Protein AF-A0A7J3U6H6-F1 (afdb_monomer_lite)

Foldseek 3Di:
DQLVVLVVLLVDPDDDDSQLVSQLSNQLVVLVCVQDVDPVNDPVPDPDLVVLLQSLLVSQLCSQLVSNLVSLVVVCVVVVHDRDPVVSVVCNVVSNVVSNVSSNVSSVVSVVVVPDDPCVVVVVVVDPPVVVVVVVVVVVVVVVVVVVVVD

Radius of gyration: 17.76 Å; chains: 1; bounding box: 35×37×46 Å

Sequence (151 aa):
MGLVAGLLKYIHPVGGCMLCSAIAIAFEGMIFEMIWYSPRMDINSMKRIDVKLSMGIISGYAIYAVGYIITQILTPVAASAPFYLSDLLNVMPKILSTSTIAGLAGGLTIMAVLSVPHDMASRITGAKKEVYYPAVSLISVICWIGIVILS

pLDDT: mean 78.83, std 10.45, range [47.56, 91.94]

Secondary structure (DSSP, 8-state):
-HHHHHHHHHHS--SS-HHHHHHHHHHHHHHHHHHHTSGGG-TTT---HHHHHHHHHHHHHHHHHHHHHHHHHHHHHHTTPPP-HHHHHHHHHHHHHHHHHHHHHHHHHHHHHHHS-THHHHHHHTS-HHHHHHHHHHHHHHHHHHHHHH-

Structure (mmCIF, N/CA/C/O backbone):
data_AF-A0A7J3U6H6-F1
#
_entry.id   AF-A0A7J3U6H6-F1
#
loop_
_atom_site.group_PDB
_atom_site.id
_atom_site.type_symbol
_atom_site.label_atom_id
_atom_site.label_alt_id
_atom_site.label_comp_id
_atom_site.label_asym_id
_atom_site.label_entity_id
_atom_site.label_seq_id
_atom_site.pdbx_PDB_ins_code
_atom_site.Cartn_x
_atom_site.Cartn_y
_atom_site.Cartn_z
_atom_site.occupancy
_atom_site.B_iso_or_equiv
_atom_site.auth_seq_id
_atom_site.auth_comp_id
_atom_site.auth_asym_id
_atom_site.auth_atom_id
_atom_site.pdbx_PDB_model_num
ATOM 1 N N . MET A 1 1 ? -13.847 4.910 -3.822 1.00 75.12 1 MET A N 1
ATOM 2 C CA . MET A 1 1 ? -13.098 6.111 -3.373 1.00 75.12 1 MET A CA 1
ATOM 3 C C . MET A 1 1 ? -11.685 6.166 -3.949 1.00 75.12 1 MET A C 1
ATOM 5 O O . MET A 1 1 ? -11.287 7.236 -4.398 1.00 75.12 1 MET A O 1
ATOM 9 N N . GLY A 1 2 ? -10.961 5.041 -4.030 1.00 76.50 2 GLY A N 1
ATOM 10 C CA . GLY A 1 2 ? -9.613 4.989 -4.624 1.00 76.50 2 GLY A CA 1
ATOM 11 C C . GLY A 1 2 ? -9.513 5.519 -6.055 1.00 76.50 2 GLY A C 1
ATOM 12 O O . GLY A 1 2 ? -8.623 6.302 -6.363 1.00 76.50 2 GLY A O 1
ATOM 13 N N . LEU A 1 3 ? -10.474 5.171 -6.917 1.00 78.50 3 LEU A N 1
ATOM 14 C CA . LEU A 1 3 ? -10.482 5.604 -8.320 1.00 78.50 3 LEU A CA 1
ATOM 15 C C . LEU A 1 3 ? -10.596 7.131 -8.466 1.00 78.50 3 LEU A C 1
ATOM 17 O O . LEU A 1 3 ? -9.878 7.732 -9.258 1.00 78.50 3 LEU A O 1
ATOM 21 N N . VAL A 1 4 ? -11.445 7.770 -7.653 1.00 80.44 4 VAL A N 1
ATOM 22 C CA . VAL A 1 4 ? -11.591 9.235 -7.637 1.00 80.44 4 VAL A CA 1
ATOM 23 C C . VAL A 1 4 ? -10.305 9.895 -7.135 1.00 80.44 4 VAL A C 1
ATOM 25 O O . VAL A 1 4 ? -9.852 10.870 -7.724 1.00 80.44 4 VAL A O 1
ATOM 28 N N . ALA A 1 5 ? -9.676 9.340 -6.094 1.00 79.44 5 ALA A N 1
ATOM 29 C CA . ALA A 1 5 ? -8.406 9.844 -5.574 1.00 79.44 5 ALA A CA 1
ATOM 30 C C . ALA A 1 5 ? -7.258 9.710 -6.593 1.00 79.44 5 ALA A C 1
ATOM 32 O O . ALA A 1 5 ? -6.487 10.653 -6.772 1.00 79.44 5 ALA A O 1
ATOM 33 N N . GLY A 1 6 ? -7.177 8.584 -7.309 1.00 77.69 6 GLY A N 1
ATOM 34 C CA . GLY A 1 6 ? -6.205 8.382 -8.386 1.00 77.69 6 GLY A CA 1
ATOM 35 C C . GLY A 1 6 ? -6.410 9.360 -9.546 1.00 77.69 6 GLY A C 1
ATOM 36 O O . GLY A 1 6 ? -5.446 9.936 -10.051 1.00 77.69 6 GLY A O 1
ATOM 37 N N . LEU A 1 7 ? -7.666 9.632 -9.912 1.00 80.06 7 LEU A N 1
ATOM 38 C CA . LEU A 1 7 ? -8.005 10.604 -10.954 1.00 80.06 7 LEU A CA 1
ATOM 39 C C . LEU A 1 7 ? -7.650 12.041 -10.536 1.00 80.06 7 LEU A C 1
ATOM 41 O O . LEU A 1 7 ? -7.066 12.788 -11.317 1.00 80.06 7 LEU A O 1
ATOM 45 N N . LEU A 1 8 ? -7.917 12.411 -9.280 1.00 77.44 8 LEU A N 1
ATOM 46 C CA . LEU A 1 8 ? -7.496 13.700 -8.722 1.00 77.44 8 LEU A CA 1
ATOM 47 C C . LEU A 1 8 ? -5.968 13.839 -8.692 1.00 77.44 8 LEU A C 1
ATOM 49 O O . LEU A 1 8 ? -5.454 14.913 -9.001 1.00 77.44 8 LEU A O 1
ATOM 53 N N . LYS A 1 9 ? -5.237 12.761 -8.380 1.00 76.81 9 LYS A N 1
ATOM 54 C CA . LYS A 1 9 ? -3.766 12.748 -8.417 1.00 76.81 9 LYS A CA 1
ATOM 55 C C . LYS A 1 9 ? -3.221 12.939 -9.833 1.00 76.81 9 LYS A C 1
ATOM 57 O O . LYS A 1 9 ? -2.195 13.594 -9.995 1.00 76.81 9 LYS A O 1
ATOM 62 N N . TYR A 1 10 ? -3.903 12.395 -10.838 1.00 77.62 10 TYR A N 1
ATOM 63 C CA . TYR A 1 10 ? -3.546 12.600 -12.240 1.00 77.62 10 TYR A CA 1
ATOM 64 C C . TYR A 1 10 ? -3.747 14.061 -12.681 1.00 77.62 10 TYR A C 1
ATOM 66 O O . TYR A 1 10 ? -2.911 14.604 -13.397 1.00 77.62 10 TYR A O 1
ATOM 74 N N . ILE A 1 11 ? -4.819 14.716 -12.216 1.00 78.44 11 ILE A N 1
ATOM 75 C CA . ILE A 1 11 ? -5.143 16.114 -12.561 1.00 78.44 11 ILE A CA 1
ATOM 76 C C . ILE A 1 11 ? -4.259 17.119 -11.799 1.00 78.44 11 ILE A C 1
ATOM 78 O O . ILE A 1 11 ? -3.901 18.161 -12.347 1.00 78.44 11 ILE A O 1
ATOM 82 N N . HIS A 1 12 ? -3.882 16.813 -10.552 1.00 69.56 12 HIS A N 1
ATOM 83 C CA . HIS A 1 12 ? -3.058 17.678 -9.701 1.00 69.56 12 HIS A CA 1
ATOM 84 C C . HIS A 1 12 ? -1.715 17.020 -9.354 1.00 69.56 12 HIS A C 1
ATOM 86 O O . HIS A 1 12 ? -1.567 16.400 -8.291 1.00 69.56 12 HIS A O 1
ATOM 92 N N . PRO A 1 13 ? -0.707 17.158 -10.230 1.00 63.81 13 PRO A N 1
ATOM 93 C CA . PRO A 1 13 ? 0.569 16.501 -10.030 1.00 63.81 13 PRO A CA 1
ATOM 94 C C . PRO A 1 13 ? 1.425 17.236 -8.997 1.00 63.81 13 PRO A C 1
ATOM 96 O O . PRO A 1 13 ? 1.955 18.315 -9.242 1.00 63.81 13 PRO A O 1
ATOM 99 N N . VAL A 1 14 ? 1.595 16.613 -7.835 1.00 60.16 14 VAL A N 1
ATOM 100 C CA . VAL A 1 14 ? 2.520 17.071 -6.789 1.00 60.16 14 VAL A CA 1
ATOM 101 C C . VAL A 1 14 ? 3.429 15.900 -6.404 1.00 60.16 14 VAL A C 1
ATOM 103 O O . VAL A 1 14 ? 2.962 14.945 -5.782 1.00 60.16 14 VAL A O 1
ATOM 106 N N . GLY A 1 15 ? 4.707 15.965 -6.797 1.00 57.44 15 GLY A N 1
ATOM 107 C CA . GLY A 1 15 ? 5.744 14.956 -6.515 1.00 57.44 15 GLY A CA 1
ATOM 108 C C . GLY A 1 15 ? 5.679 13.662 -7.353 1.00 57.44 15 GLY A C 1
ATOM 109 O O . GLY A 1 15 ? 4.614 13.275 -7.832 1.00 57.44 15 GLY A O 1
ATOM 110 N N . GLY A 1 16 ? 6.830 12.982 -7.482 1.00 62.28 16 GLY A N 1
ATOM 111 C CA . GLY A 1 16 ? 6.989 11.610 -8.003 1.00 62.28 16 GLY A CA 1
ATOM 112 C C . GLY A 1 16 ? 6.565 11.342 -9.459 1.00 62.28 16 GLY A C 1
ATOM 113 O O . GLY A 1 16 ? 6.231 12.246 -10.222 1.00 62.28 16 GLY A O 1
ATOM 114 N N . CYS A 1 17 ? 6.568 10.059 -9.853 1.00 73.25 17 CYS A N 1
ATOM 115 C CA . CYS A 1 17 ? 5.990 9.611 -11.127 1.00 73.25 17 CYS A CA 1
ATOM 116 C C . CYS A 1 17 ? 4.459 9.750 -11.066 1.00 73.25 17 CYS A C 1
ATOM 118 O O . CYS A 1 17 ? 3.796 9.014 -10.327 1.00 73.25 17 CYS A O 1
ATOM 120 N N . MET A 1 18 ? 3.899 10.675 -11.853 1.00 77.81 18 MET A N 1
ATOM 121 C CA . MET A 1 18 ? 2.460 10.986 -11.860 1.00 77.81 18 MET A CA 1
ATOM 122 C C . MET A 1 18 ? 1.611 9.771 -12.237 1.00 77.81 18 MET A C 1
ATOM 124 O O . MET A 1 18 ? 0.626 9.456 -11.574 1.00 77.81 18 MET A O 1
ATOM 128 N N . LEU A 1 19 ? 2.031 9.067 -13.288 1.00 79.50 19 LEU A N 1
ATOM 129 C CA . LEU A 1 19 ? 1.285 7.962 -13.873 1.00 79.50 19 LEU A CA 1
ATOM 130 C C . LEU A 1 19 ? 1.328 6.721 -12.970 1.00 79.50 19 LEU A C 1
ATOM 132 O O . LEU A 1 19 ? 0.292 6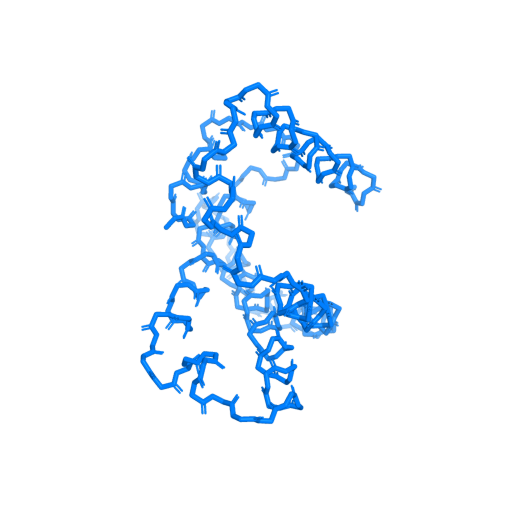.140 -12.663 1.00 79.50 19 LEU A O 1
ATOM 136 N N . CYS A 1 20 ? 2.513 6.401 -12.450 1.00 79.94 20 CYS A N 1
ATOM 137 C CA . CYS A 1 20 ? 2.725 5.297 -11.522 1.00 79.94 20 CYS A CA 1
ATOM 138 C C . CYS A 1 20 ? 1.913 5.491 -10.231 1.00 79.94 20 CYS A C 1
ATOM 140 O O . CYS A 1 20 ? 1.215 4.586 -9.783 1.00 79.94 20 CYS A O 1
ATOM 142 N N . SER A 1 21 ? 1.964 6.700 -9.659 1.00 79.06 21 SER A N 1
ATOM 143 C CA . SER A 1 21 ? 1.273 7.005 -8.401 1.00 79.06 21 SER A CA 1
ATOM 144 C C . SER A 1 21 ? -0.247 7.034 -8.573 1.00 79.06 21 SER A C 1
ATOM 146 O O . SER A 1 21 ? -0.967 6.572 -7.695 1.00 79.06 21 SER A O 1
ATOM 148 N N . ALA A 1 22 ? -0.755 7.549 -9.698 1.00 82.69 22 ALA A N 1
ATOM 149 C CA . ALA A 1 22 ? -2.192 7.569 -9.975 1.00 82.69 22 ALA A CA 1
ATOM 150 C C . ALA A 1 22 ? -2.767 6.153 -10.149 1.00 82.69 22 ALA A C 1
ATOM 152 O O . ALA A 1 22 ? -3.821 5.850 -9.586 1.00 82.69 22 ALA A O 1
ATOM 153 N N . ILE A 1 23 ? -2.061 5.280 -10.880 1.00 85.50 23 ILE A N 1
ATOM 154 C CA . ILE A 1 23 ? -2.446 3.872 -11.061 1.00 85.50 23 ILE A CA 1
ATOM 155 C C . ILE A 1 23 ? -2.402 3.138 -9.720 1.00 85.50 23 ILE A C 1
ATOM 157 O O . ILE A 1 23 ? -3.381 2.480 -9.367 1.00 85.50 23 ILE A O 1
ATOM 161 N N . ALA A 1 24 ? -1.318 3.297 -8.955 1.00 86.12 24 ALA A N 1
ATOM 162 C CA . ALA A 1 24 ? -1.180 2.679 -7.641 1.00 86.12 24 ALA A CA 1
ATOM 163 C C . ALA A 1 24 ? -2.352 3.056 -6.722 1.00 86.12 24 ALA A C 1
ATOM 165 O O . ALA A 1 24 ? -3.064 2.170 -6.261 1.00 86.12 24 ALA A O 1
ATOM 166 N N . ILE A 1 25 ? -2.646 4.352 -6.555 1.00 85.62 25 ILE A N 1
ATOM 167 C CA . ILE A 1 25 ? -3.743 4.827 -5.689 1.00 85.62 25 ILE A CA 1
ATOM 168 C C . ILE A 1 25 ? -5.106 4.281 -6.144 1.00 85.62 25 ILE A C 1
ATOM 170 O O . ILE A 1 25 ? -5.930 3.879 -5.316 1.00 85.62 25 ILE A O 1
ATOM 174 N N . ALA A 1 26 ? -5.361 4.259 -7.456 1.00 88.88 26 ALA A N 1
ATOM 175 C CA . ALA A 1 26 ? -6.624 3.765 -7.992 1.00 88.88 26 ALA A CA 1
ATOM 176 C C . ALA A 1 26 ? -6.828 2.273 -7.685 1.00 88.88 26 ALA A C 1
ATOM 178 O O . ALA A 1 26 ? -7.898 1.886 -7.202 1.00 88.88 26 ALA A O 1
ATOM 179 N N . PHE A 1 27 ? -5.806 1.448 -7.926 1.00 89.50 27 PHE A N 1
ATOM 180 C CA . PHE A 1 27 ? -5.888 0.002 -7.724 1.00 89.50 27 PHE A CA 1
ATOM 181 C C . PHE A 1 27 ? -5.804 -0.407 -6.259 1.00 89.50 27 PHE A C 1
ATOM 183 O O . PHE A 1 27 ? -6.575 -1.265 -5.834 1.00 89.50 27 PHE A O 1
ATOM 190 N N . GLU A 1 28 ? -4.946 0.229 -5.465 1.00 89.12 28 GLU A N 1
ATOM 191 C CA . GLU A 1 28 ? -4.880 -0.010 -4.023 1.00 89.12 28 GLU A CA 1
ATOM 192 C C . GLU A 1 28 ? -6.240 0.251 -3.367 1.00 89.12 28 GLU A C 1
ATOM 194 O O . GLU A 1 28 ? -6.742 -0.585 -2.613 1.00 89.12 28 GLU A O 1
ATOM 199 N N . GLY A 1 29 ? -6.895 1.364 -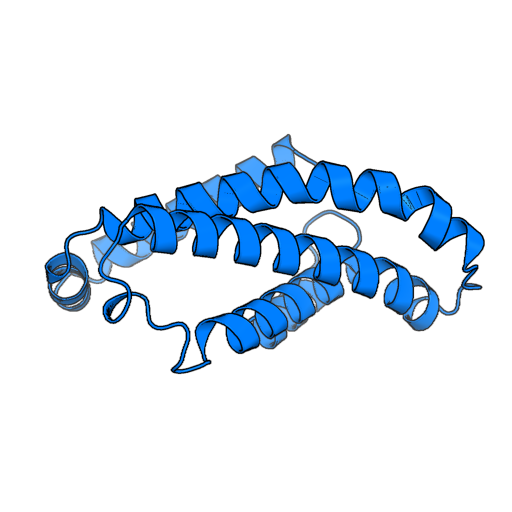3.715 1.00 87.00 29 GLY A N 1
ATOM 200 C CA . GLY A 1 29 ? -8.219 1.672 -3.185 1.00 87.00 29 GLY A CA 1
ATOM 201 C C . GLY A 1 29 ? -9.333 0.767 -3.726 1.00 87.00 29 GLY A C 1
ATOM 202 O O . GLY A 1 29 ? -10.260 0.455 -2.983 1.00 87.00 29 GLY A O 1
ATOM 203 N N . MET A 1 30 ? -9.241 0.294 -4.974 1.00 89.19 30 MET A N 1
ATOM 204 C CA . MET A 1 30 ? -10.171 -0.709 -5.512 1.00 89.19 30 MET A CA 1
ATOM 205 C C . MET A 1 30 ? -10.059 -2.041 -4.757 1.00 89.19 30 MET A C 1
ATOM 207 O O . MET A 1 30 ? -11.073 -2.649 -4.417 1.00 89.19 30 MET A O 1
ATOM 211 N N . ILE A 1 31 ? -8.836 -2.493 -4.478 1.00 89.56 31 ILE A N 1
ATOM 212 C CA . ILE A 1 31 ? -8.580 -3.740 -3.747 1.00 89.56 31 ILE A CA 1
ATOM 213 C C . ILE A 1 31 ? -9.020 -3.597 -2.295 1.00 89.56 31 ILE A C 1
ATOM 215 O O . ILE A 1 31 ? -9.652 -4.506 -1.761 1.00 89.56 31 ILE A O 1
ATOM 219 N N . PHE A 1 32 ? -8.746 -2.449 -1.674 1.00 88.88 32 PHE A N 1
ATOM 220 C CA . PHE A 1 32 ? -9.239 -2.142 -0.337 1.00 88.88 32 PHE A CA 1
ATOM 221 C C . PHE A 1 32 ? -10.765 -2.254 -0.271 1.00 88.88 32 PHE A C 1
ATOM 223 O O . PHE A 1 32 ? -11.286 -2.950 0.599 1.00 88.88 32 PHE A O 1
ATOM 230 N N . GLU A 1 33 ? -11.481 -1.634 -1.211 1.00 87.69 33 GLU A N 1
ATOM 231 C CA . GLU A 1 33 ? -12.941 -1.728 -1.275 1.00 87.69 33 GLU A CA 1
ATOM 232 C C . GLU A 1 33 ? -13.395 -3.167 -1.525 1.00 87.69 33 GLU A C 1
ATOM 234 O O . GLU A 1 33 ? -14.285 -3.641 -0.833 1.00 87.69 33 GLU A O 1
ATOM 239 N N . MET A 1 34 ? -12.751 -3.914 -2.422 1.00 86.81 34 MET A N 1
ATOM 240 C CA . MET A 1 34 ? -13.095 -5.318 -2.673 1.00 86.81 34 MET A CA 1
ATOM 241 C C . MET A 1 34 ? -12.920 -6.210 -1.430 1.00 86.81 34 MET A C 1
ATOM 243 O O . MET A 1 34 ? -13.766 -7.063 -1.156 1.00 86.81 34 MET A O 1
ATOM 247 N N . ILE A 1 35 ? -11.838 -6.011 -0.674 1.00 86.94 35 ILE A N 1
ATOM 248 C CA . ILE A 1 35 ? -11.549 -6.736 0.568 1.00 86.94 35 ILE A CA 1
ATOM 249 C C . ILE A 1 35 ? -12.594 -6.354 1.629 1.00 86.94 35 ILE A C 1
ATOM 251 O O . ILE A 1 35 ? -13.317 -7.210 2.138 1.00 86.94 35 ILE A O 1
ATOM 255 N N . TRP A 1 36 ? -12.725 -5.068 1.939 1.00 83.50 36 TRP A N 1
ATOM 256 C CA . TRP A 1 36 ? -13.500 -4.608 3.094 1.00 83.50 36 TRP A CA 1
ATOM 257 C C . TRP A 1 36 ? -15.007 -4.484 2.853 1.00 83.50 36 TRP A C 1
ATOM 259 O O . TRP A 1 36 ? -15.770 -4.464 3.815 1.00 83.50 36 TRP A O 1
ATOM 269 N N . TYR A 1 37 ? -15.464 -4.450 1.601 1.00 84.06 37 TYR A N 1
ATOM 270 C CA . TYR A 1 37 ? -16.893 -4.482 1.271 1.00 84.06 37 TYR A CA 1
ATOM 271 C C . TYR A 1 37 ? -17.500 -5.884 1.420 1.00 84.06 37 TYR A C 1
ATOM 273 O O . TYR A 1 37 ? -18.719 -6.037 1.509 1.00 84.06 37 TYR A O 1
ATOM 281 N N . SER A 1 38 ? -16.670 -6.932 1.451 1.00 80.19 38 SER A N 1
ATOM 282 C CA . SER A 1 38 ? -17.160 -8.301 1.573 1.00 80.19 38 SER A CA 1
ATOM 283 C C . SER A 1 38 ? -17.788 -8.540 2.956 1.00 80.19 38 SER A C 1
ATOM 285 O O . SER A 1 38 ? -17.097 -8.420 3.969 1.00 80.19 38 SER A O 1
ATOM 287 N N . PRO A 1 39 ? -19.060 -8.980 3.044 1.00 67.25 39 PRO A N 1
ATOM 288 C CA . PRO A 1 39 ? -19.753 -9.184 4.322 1.00 67.25 39 PRO A CA 1
ATOM 289 C C . PRO A 1 39 ? -19.143 -10.305 5.178 1.00 67.25 39 PRO A C 1
ATOM 291 O O . PRO A 1 39 ? -19.416 -10.404 6.370 1.00 67.25 39 PRO A O 1
ATOM 294 N N . ARG A 1 40 ? -18.285 -11.152 4.594 1.00 70.50 40 ARG A N 1
ATOM 295 C CA . ARG A 1 40 ? -17.522 -12.174 5.332 1.00 70.50 40 ARG A CA 1
ATOM 296 C C . ARG A 1 40 ? -16.369 -11.587 6.149 1.00 70.50 40 ARG A C 1
ATOM 298 O O . ARG A 1 40 ? -15.814 -12.292 6.985 1.00 70.50 40 ARG A O 1
ATOM 305 N N . MET A 1 41 ? -15.999 -10.337 5.887 1.00 66.75 41 MET A N 1
ATOM 306 C CA . MET A 1 41 ? -14.802 -9.684 6.418 1.00 66.75 41 MET A CA 1
ATOM 307 C C . MET A 1 41 ? -15.147 -8.561 7.411 1.00 66.75 41 MET A C 1
ATOM 309 O O . MET A 1 41 ? -14.320 -7.701 7.700 1.00 66.75 41 MET A O 1
ATOM 313 N N . ASP A 1 42 ? -16.360 -8.604 7.975 1.00 73.12 42 ASP A N 1
ATOM 314 C CA . ASP A 1 42 ? -16.833 -7.646 8.972 1.00 73.12 42 ASP A CA 1
ATOM 315 C C . ASP A 1 42 ? -16.024 -7.719 10.283 1.00 73.12 42 ASP A C 1
ATOM 317 O O . ASP A 1 42 ? -15.945 -8.755 10.956 1.00 73.12 42 ASP A O 1
ATOM 321 N N . ILE A 1 43 ? -15.460 -6.572 10.669 1.00 70.94 43 ILE A N 1
ATOM 322 C CA . ILE A 1 43 ? -14.688 -6.356 11.900 1.00 70.94 43 ILE A CA 1
ATOM 323 C C . ILE A 1 43 ? -15.505 -6.697 13.145 1.00 70.94 43 ILE A C 1
ATOM 325 O O . ILE A 1 43 ? -14.942 -7.178 14.134 1.00 70.94 43 ILE A O 1
ATOM 329 N N . ASN A 1 44 ? -16.815 -6.461 13.115 1.00 69.12 44 ASN A N 1
ATOM 330 C CA . ASN A 1 44 ? -17.683 -6.694 14.267 1.00 69.12 44 ASN A CA 1
ATOM 331 C C . ASN A 1 44 ? -18.023 -8.176 14.457 1.00 69.12 44 ASN A C 1
ATOM 333 O O . ASN A 1 44 ? -18.215 -8.622 15.589 1.00 69.12 44 ASN A O 1
ATOM 337 N N . SER A 1 45 ? -18.004 -8.960 13.378 1.00 69.38 45 SER A N 1
ATOM 338 C CA . SER A 1 45 ? -18.200 -10.413 13.425 1.00 69.38 45 SER A CA 1
ATOM 339 C C . SER A 1 45 ? -16.980 -11.156 14.002 1.00 69.38 45 SER A C 1
ATOM 341 O O . SER A 1 45 ? -17.097 -12.233 14.596 1.00 69.38 45 SER A O 1
ATOM 343 N N . MET A 1 46 ? -15.785 -10.563 13.905 1.00 74.56 46 MET A N 1
ATOM 344 C CA . MET A 1 46 ? -14.547 -11.151 14.423 1.00 74.56 46 MET A CA 1
ATOM 345 C C . MET A 1 46 ? -14.398 -10.931 15.938 1.00 74.56 46 MET A C 1
ATOM 347 O O . MET A 1 46 ? -14.075 -9.841 16.399 1.00 74.56 46 MET A O 1
ATOM 351 N N . LYS A 1 47 ? -14.580 -11.988 16.741 1.00 69.88 47 LYS A N 1
ATOM 352 C CA . LYS A 1 47 ? -14.494 -11.907 18.217 1.00 69.88 47 LYS A CA 1
ATOM 353 C C . LYS A 1 47 ? -13.069 -11.790 18.775 1.00 69.88 47 LYS A C 1
ATOM 355 O O . LYS A 1 47 ? -12.894 -11.259 19.866 1.00 69.88 47 LYS A O 1
ATOM 360 N N . ARG A 1 48 ? -12.052 -12.301 18.069 1.00 82.06 48 ARG A N 1
ATOM 361 C CA . ARG A 1 48 ? -10.657 -12.320 18.548 1.00 82.06 48 ARG A CA 1
ATOM 362 C C . ARG A 1 48 ? -9.842 -11.175 17.954 1.00 82.06 48 ARG A C 1
ATOM 364 O O . ARG A 1 48 ? -9.825 -11.005 16.738 1.00 82.06 48 ARG A O 1
ATOM 371 N N . ILE A 1 49 ? -9.129 -10.447 18.814 1.00 81.56 49 ILE A N 1
ATOM 372 C CA . ILE A 1 49 ? -8.233 -9.345 18.426 1.00 81.56 49 ILE A CA 1
ATOM 373 C C . ILE A 1 49 ? -7.130 -9.851 17.487 1.00 81.56 49 ILE A C 1
ATOM 375 O O . ILE A 1 49 ? -6.853 -9.202 16.484 1.00 81.56 49 ILE A O 1
ATOM 379 N N . ASP A 1 50 ? -6.601 -11.054 17.724 1.00 82.88 50 ASP A N 1
ATOM 380 C CA . ASP A 1 50 ? -5.576 -11.677 16.869 1.00 82.88 50 ASP A CA 1
ATOM 381 C C . ASP A 1 50 ? -6.047 -11.852 15.416 1.00 82.88 50 ASP A C 1
ATOM 383 O O . ASP A 1 50 ? -5.283 -11.678 14.464 1.00 82.88 50 ASP A O 1
ATOM 387 N N . VAL A 1 51 ? -7.336 -12.155 15.229 1.00 83.88 51 VAL A N 1
ATOM 388 C CA . VAL A 1 51 ? -7.941 -12.331 13.901 1.00 83.88 51 VAL A CA 1
ATOM 389 C C . VAL A 1 51 ? -8.131 -10.975 13.215 1.00 83.88 51 VAL A C 1
ATOM 391 O O . VAL A 1 51 ? -7.884 -10.853 12.021 1.00 83.88 51 VAL A O 1
ATOM 394 N N . LYS A 1 52 ? -8.477 -9.923 13.967 1.00 85.44 52 LYS A N 1
ATOM 395 C CA . LYS A 1 52 ? -8.566 -8.554 13.426 1.00 85.44 52 LYS A CA 1
ATOM 396 C C . LYS A 1 52 ? -7.197 -8.010 13.023 1.00 85.44 52 LYS A C 1
ATOM 398 O O . LYS A 1 52 ? -7.061 -7.400 11.965 1.00 85.44 52 LYS A O 1
ATOM 403 N N . LEU A 1 53 ? -6.183 -8.251 13.852 1.00 87.38 53 LEU A N 1
ATOM 404 C CA . LEU A 1 53 ? -4.817 -7.815 13.587 1.00 87.38 53 LEU A CA 1
ATOM 405 C C . LEU A 1 53 ? -4.248 -8.518 12.351 1.00 87.38 53 LEU A C 1
ATOM 407 O O . LEU A 1 53 ? -3.755 -7.854 11.442 1.00 87.38 53 LEU A O 1
ATOM 411 N N . SER A 1 54 ? -4.358 -9.847 12.289 1.00 87.44 54 SER A N 1
ATOM 412 C CA . SER A 1 54 ? -3.907 -10.619 11.124 1.00 87.44 54 SER A CA 1
ATOM 413 C C . SER A 1 54 ? -4.642 -10.211 9.848 1.00 87.44 54 SER A C 1
ATOM 415 O O . SER A 1 54 ? -4.009 -10.089 8.803 1.00 87.44 54 SER A O 1
ATOM 417 N N . MET A 1 55 ? -5.934 -9.888 9.935 1.00 87.50 55 MET A N 1
ATOM 418 C CA . MET A 1 55 ? -6.684 -9.334 8.810 1.00 87.50 55 MET A CA 1
ATOM 419 C C . MET A 1 55 ? -6.111 -8.001 8.314 1.00 87.50 55 MET A C 1
ATOM 421 O O . MET A 1 55 ? -5.941 -7.810 7.109 1.00 87.50 55 MET A O 1
ATOM 425 N N . GLY A 1 56 ? -5.780 -7.085 9.227 1.00 87.19 56 GLY A N 1
ATOM 426 C CA . GLY A 1 56 ? -5.122 -5.820 8.888 1.00 87.19 56 GLY A CA 1
ATOM 427 C C . GLY A 1 56 ? -3.768 -6.030 8.210 1.00 87.19 56 GLY A C 1
ATOM 428 O O . GLY A 1 56 ? -3.460 -5.366 7.223 1.00 87.19 56 GLY A O 1
ATOM 429 N N . ILE A 1 57 ? -2.992 -7.009 8.684 1.00 90.94 57 ILE A N 1
ATOM 430 C CA . ILE A 1 57 ? -1.682 -7.335 8.109 1.00 90.94 57 ILE A CA 1
ATOM 431 C C . ILE A 1 57 ? -1.815 -7.913 6.701 1.00 90.94 57 ILE A C 1
ATOM 433 O O . ILE A 1 57 ? -1.144 -7.454 5.777 1.00 90.94 57 ILE A O 1
ATOM 437 N N . ILE A 1 58 ? -2.693 -8.900 6.524 1.00 90.88 58 ILE A N 1
ATOM 438 C CA . ILE A 1 58 ? -2.898 -9.569 5.234 1.00 90.88 58 ILE A CA 1
ATOM 439 C C . ILE A 1 58 ? -3.475 -8.588 4.213 1.00 90.88 58 ILE A C 1
ATOM 441 O O . ILE A 1 58 ? -3.005 -8.542 3.078 1.00 90.88 58 ILE A O 1
ATOM 445 N N . SER A 1 59 ? -4.460 -7.778 4.610 1.00 90.56 59 SER A N 1
ATOM 446 C CA . SER A 1 59 ? -5.049 -6.776 3.718 1.00 90.56 59 SER A CA 1
ATOM 447 C C . SER A 1 59 ? -4.034 -5.702 3.324 1.00 90.56 59 SER A C 1
ATOM 449 O O . SER A 1 59 ? -3.889 -5.445 2.133 1.00 90.56 59 SER A O 1
ATOM 451 N N . GLY A 1 60 ? -3.271 -5.143 4.270 1.00 89.50 60 GLY A N 1
ATOM 452 C CA . GLY A 1 60 ? -2.220 -4.161 3.970 1.00 89.50 60 GLY A CA 1
ATOM 453 C C . GLY A 1 60 ? -1.135 -4.714 3.042 1.00 89.50 60 GLY A C 1
ATOM 454 O O . GLY A 1 60 ? -0.738 -4.049 2.084 1.00 89.50 60 GLY A O 1
ATOM 455 N N . TYR A 1 61 ? -0.716 -5.962 3.270 1.00 91.94 61 TYR A N 1
ATOM 456 C CA . TYR A 1 61 ? 0.233 -6.657 2.402 1.00 91.94 61 TYR A CA 1
ATOM 457 C C . TYR A 1 61 ? -0.325 -6.828 0.985 1.00 91.94 61 TYR A C 1
ATOM 459 O O . TYR A 1 61 ? 0.336 -6.474 0.011 1.00 91.94 61 TYR A O 1
ATOM 467 N N . ALA A 1 62 ? -1.546 -7.357 0.867 1.00 91.19 62 ALA A N 1
ATOM 468 C CA . ALA A 1 62 ? -2.171 -7.647 -0.418 1.00 91.19 62 ALA A CA 1
ATOM 469 C C . ALA A 1 62 ? -2.425 -6.373 -1.233 1.00 91.19 62 ALA A C 1
ATOM 471 O O . ALA A 1 62 ? -2.145 -6.356 -2.430 1.00 91.19 62 ALA A O 1
ATOM 472 N N . ILE A 1 63 ? -2.909 -5.309 -0.587 1.00 91.69 63 ILE A N 1
ATOM 473 C CA . ILE A 1 63 ? -3.169 -4.015 -1.227 1.00 91.69 63 ILE A CA 1
ATOM 474 C C . ILE A 1 63 ? -1.882 -3.472 -1.853 1.00 91.69 63 ILE A C 1
ATOM 476 O O . ILE A 1 63 ? -1.864 -3.193 -3.050 1.00 91.69 63 ILE A O 1
ATOM 480 N N . TYR A 1 64 ? -0.796 -3.400 -1.079 1.00 90.25 64 TYR A N 1
ATOM 481 C CA . TYR A 1 64 ? 0.473 -2.859 -1.564 1.00 90.25 64 TYR A CA 1
ATOM 482 C C . TYR A 1 64 ? 1.125 -3.760 -2.622 1.00 90.25 64 TYR A C 1
ATOM 484 O O . TYR A 1 64 ? 1.546 -3.275 -3.672 1.00 90.25 64 TYR A O 1
ATOM 492 N N . ALA A 1 65 ? 1.179 -5.077 -2.388 1.00 90.75 65 ALA A N 1
ATOM 493 C CA . ALA A 1 65 ? 1.804 -6.021 -3.315 1.00 90.75 65 ALA A CA 1
ATOM 494 C C . ALA A 1 65 ? 1.115 -6.000 -4.684 1.00 90.75 65 ALA A C 1
ATOM 496 O O . ALA A 1 65 ? 1.768 -5.855 -5.719 1.00 90.75 65 ALA A O 1
ATOM 497 N N . VAL A 1 66 ? -0.214 -6.116 -4.694 1.00 90.62 66 VAL A N 1
ATOM 498 C CA . VAL A 1 66 ? -0.993 -6.134 -5.933 1.00 90.62 66 VAL A CA 1
ATOM 499 C C . VAL A 1 66 ? -0.989 -4.750 -6.587 1.00 90.62 66 VAL A C 1
ATOM 501 O O . VAL A 1 66 ? -0.816 -4.672 -7.802 1.00 90.62 66 VAL A O 1
ATOM 504 N N . GLY A 1 67 ? -1.086 -3.665 -5.811 1.00 87.38 67 GLY A N 1
ATOM 505 C CA . GLY A 1 67 ? -0.965 -2.295 -6.318 1.00 87.38 67 GLY A CA 1
ATOM 506 C C . GLY A 1 67 ? 0.350 -2.061 -7.067 1.00 87.38 67 GLY A C 1
ATOM 507 O O . GLY A 1 67 ? 0.344 -1.579 -8.205 1.00 87.38 67 GLY A O 1
ATOM 508 N N . TYR A 1 68 ? 1.476 -2.493 -6.494 1.00 87.25 68 TYR A N 1
ATOM 509 C CA . TYR A 1 68 ? 2.788 -2.396 -7.141 1.00 87.25 68 TYR A CA 1
ATOM 510 C C . TYR A 1 68 ? 2.915 -3.287 -8.378 1.00 87.25 68 TYR A C 1
ATOM 512 O O . TYR A 1 68 ? 3.425 -2.831 -9.401 1.00 87.25 68 TYR A O 1
ATOM 520 N N . ILE A 1 69 ? 2.439 -4.535 -8.321 1.00 89.88 69 ILE A N 1
ATOM 521 C CA . ILE A 1 69 ? 2.477 -5.449 -9.476 1.00 89.88 69 ILE A CA 1
ATOM 522 C C . ILE A 1 69 ? 1.685 -4.860 -10.646 1.00 89.88 69 ILE A C 1
ATOM 524 O O . ILE A 1 69 ? 2.190 -4.802 -11.767 1.00 89.88 69 ILE A O 1
ATOM 528 N N . ILE A 1 70 ? 0.471 -4.372 -10.388 1.00 89.44 70 ILE A N 1
ATOM 529 C CA . ILE A 1 70 ? -0.372 -3.755 -11.415 1.00 89.44 70 ILE A CA 1
ATOM 530 C C . ILE A 1 70 ? 0.300 -2.503 -11.972 1.00 89.44 70 ILE A C 1
ATOM 532 O O . ILE A 1 70 ? 0.324 -2.316 -13.186 1.00 89.44 70 ILE A O 1
ATOM 536 N N . THR A 1 71 ? 0.909 -1.679 -11.120 1.00 87.50 71 THR A N 1
ATOM 537 C CA . THR A 1 71 ? 1.627 -0.479 -11.567 1.00 87.50 71 THR A CA 1
ATOM 538 C C . THR A 1 71 ? 2.784 -0.835 -12.502 1.00 87.50 71 THR A C 1
ATOM 540 O O . THR A 1 71 ? 2.930 -0.200 -13.544 1.00 87.50 71 THR A O 1
ATOM 543 N N . GLN A 1 72 ? 3.549 -1.890 -12.212 1.00 85.94 72 GLN A N 1
ATOM 544 C CA . GLN A 1 72 ? 4.640 -2.346 -13.084 1.00 85.94 72 GLN A CA 1
ATOM 545 C C . GLN A 1 72 ? 4.156 -2.901 -14.432 1.00 85.94 72 GLN A C 1
ATOM 547 O O . GLN A 1 72 ? 4.893 -2.836 -15.413 1.00 85.94 72 GLN A O 1
ATOM 552 N N . ILE A 1 73 ? 2.924 -3.413 -14.506 1.00 87.19 73 ILE A N 1
ATOM 553 C CA . ILE A 1 73 ? 2.321 -3.898 -15.756 1.00 87.19 73 ILE A CA 1
ATOM 554 C C . ILE A 1 73 ? 1.707 -2.738 -16.552 1.00 87.19 73 ILE A C 1
ATOM 556 O O . ILE A 1 73 ? 1.941 -2.617 -17.751 1.00 87.19 73 ILE A O 1
ATOM 560 N N . LEU A 1 74 ? 0.928 -1.867 -15.905 1.00 85.81 74 LEU A N 1
ATOM 561 C CA . LEU A 1 74 ? 0.163 -0.817 -16.584 1.00 85.81 74 LEU A CA 1
ATOM 562 C C . LEU A 1 74 ? 1.000 0.413 -16.940 1.00 85.81 74 LEU A C 1
ATOM 564 O O . LEU A 1 74 ? 0.683 1.079 -17.922 1.00 85.81 74 LEU A O 1
ATOM 568 N N . THR A 1 75 ? 2.057 0.728 -16.188 1.00 84.81 75 THR A N 1
ATOM 569 C CA . THR A 1 75 ? 2.919 1.887 -16.482 1.00 84.81 75 THR A CA 1
ATOM 570 C C . THR A 1 75 ? 3.545 1.817 -17.881 1.00 84.81 75 THR A C 1
ATOM 572 O O . THR A 1 75 ? 3.384 2.782 -18.627 1.00 84.81 75 THR A O 1
ATOM 575 N N . PRO A 1 76 ? 4.205 0.718 -18.302 1.00 82.38 76 PRO A N 1
ATOM 576 C CA . PRO A 1 76 ? 4.748 0.627 -19.657 1.00 82.38 76 PRO A CA 1
ATOM 577 C C . PRO A 1 76 ? 3.651 0.612 -20.727 1.00 82.38 76 PRO A C 1
ATOM 579 O O . PRO A 1 76 ? 3.823 1.239 -21.768 1.00 82.38 76 PRO A O 1
ATOM 582 N N . VAL A 1 77 ? 2.496 -0.008 -20.454 1.00 84.62 77 VAL A N 1
ATOM 583 C CA . VAL A 1 77 ? 1.341 -0.002 -21.373 1.00 84.62 77 VAL A CA 1
ATOM 584 C C . VAL A 1 77 ? 0.837 1.423 -21.614 1.00 84.62 77 VAL A C 1
ATOM 586 O O . VAL A 1 77 ? 0.636 1.827 -22.755 1.00 84.62 77 VAL A O 1
ATOM 589 N N . ALA A 1 78 ? 0.682 2.211 -20.552 1.00 81.94 78 ALA A N 1
ATOM 590 C CA . ALA A 1 78 ? 0.229 3.595 -20.637 1.00 81.94 78 ALA A CA 1
ATOM 591 C C . ALA A 1 78 ? 1.303 4.545 -21.200 1.00 81.94 78 ALA A C 1
ATOM 593 O O . ALA A 1 78 ? 0.967 5.536 -21.845 1.00 81.94 78 ALA A O 1
ATOM 594 N N . ALA A 1 79 ? 2.586 4.241 -20.991 1.00 81.38 79 ALA A N 1
ATOM 595 C CA . ALA A 1 79 ? 3.713 5.004 -21.528 1.00 81.38 79 ALA A CA 1
ATOM 596 C C . ALA A 1 79 ? 4.130 4.577 -22.951 1.00 81.38 79 ALA A C 1
ATOM 598 O O . ALA A 1 79 ? 5.084 5.135 -23.488 1.00 81.38 79 ALA A O 1
ATOM 599 N N . SER A 1 80 ? 3.442 3.603 -23.566 1.00 80.19 80 SER A N 1
ATOM 600 C CA . SER A 1 80 ? 3.818 3.007 -24.864 1.00 80.19 80 SER A CA 1
ATOM 601 C C . SER A 1 80 ? 5.259 2.465 -24.901 1.00 80.19 80 SER A C 1
ATOM 603 O O . SER A 1 80 ? 5.922 2.493 -25.938 1.00 80.19 80 SER A O 1
ATOM 605 N N . ALA A 1 81 ? 5.754 1.981 -23.761 1.00 80.25 81 ALA A N 1
ATOM 606 C CA . ALA A 1 81 ? 7.084 1.402 -23.603 1.00 80.25 81 ALA A CA 1
ATOM 607 C C . ALA A 1 81 ? 7.027 -0.137 -23.679 1.00 80.25 81 ALA A C 1
ATOM 609 O O . ALA A 1 81 ? 6.006 -0.735 -23.325 1.00 80.25 81 ALA A O 1
ATOM 610 N N . PRO A 1 82 ? 8.109 -0.811 -24.115 1.00 79.81 82 PRO A N 1
ATOM 611 C CA . PRO A 1 82 ? 8.145 -2.268 -24.158 1.00 79.81 82 PRO A CA 1
ATOM 612 C C . PRO A 1 82 ? 8.077 -2.860 -22.743 1.00 79.81 82 PRO A C 1
ATOM 614 O O . PRO A 1 82 ? 8.851 -2.491 -21.862 1.00 79.81 82 PRO A O 1
ATOM 617 N N . PHE A 1 83 ? 7.148 -3.794 -22.535 1.00 82.56 83 PHE A N 1
ATOM 618 C CA . PHE A 1 83 ? 7.021 -4.554 -21.293 1.00 82.56 83 PHE A CA 1
ATOM 619 C C . PHE A 1 83 ? 7.787 -5.876 -21.399 1.00 82.56 83 PHE A C 1
ATOM 621 O O . PHE A 1 83 ? 7.488 -6.701 -22.265 1.00 82.56 83 PHE A O 1
ATOM 628 N N . TYR A 1 84 ? 8.731 -6.098 -20.484 1.00 84.31 84 TYR A N 1
ATOM 629 C CA . TYR A 1 84 ? 9.476 -7.350 -20.375 1.00 84.31 84 TYR A CA 1
ATOM 630 C C . TYR A 1 84 ? 9.114 -8.078 -19.077 1.00 84.31 84 TYR A C 1
ATOM 632 O O . TYR A 1 84 ? 9.305 -7.567 -17.974 1.00 84.31 84 TYR A O 1
ATOM 640 N N . LEU A 1 85 ? 8.640 -9.321 -19.201 1.00 83.06 85 LEU A N 1
ATOM 641 C CA . LEU A 1 85 ? 8.324 -10.187 -18.055 1.00 83.06 85 LEU A CA 1
ATOM 642 C C . LEU A 1 85 ? 9.540 -10.444 -17.152 1.00 83.06 85 LEU A C 1
ATOM 644 O O . LEU A 1 85 ? 9.388 -10.610 -15.944 1.00 83.06 85 LEU A O 1
ATOM 648 N N . SER A 1 86 ? 10.742 -10.450 -17.726 1.00 83.31 86 SER A N 1
ATOM 649 C CA . SER A 1 86 ? 12.002 -10.597 -16.996 1.00 83.31 86 SER A CA 1
ATOM 650 C C . SER A 1 86 ? 12.236 -9.469 -15.987 1.00 83.31 86 SER A C 1
ATOM 652 O O . SER A 1 86 ? 12.680 -9.742 -14.874 1.00 83.31 86 SER A O 1
ATOM 654 N N . ASP A 1 87 ? 11.872 -8.228 -16.319 1.00 82.88 87 ASP A N 1
ATOM 655 C CA . ASP A 1 87 ? 12.004 -7.097 -15.393 1.00 82.88 87 ASP A CA 1
ATOM 656 C C . ASP A 1 87 ? 10.992 -7.186 -14.248 1.00 82.88 87 ASP A C 1
ATOM 658 O O . ASP A 1 87 ? 11.327 -6.909 -13.094 1.00 82.88 87 ASP A O 1
ATOM 662 N N . LEU A 1 88 ? 9.772 -7.657 -14.528 1.00 83.88 88 LEU A N 1
ATOM 663 C CA . LEU A 1 88 ? 8.773 -7.894 -13.486 1.00 83.88 88 LEU A CA 1
ATOM 664 C C . LEU A 1 88 ? 9.243 -8.971 -12.497 1.00 83.88 88 LEU A C 1
ATOM 666 O O . LEU A 1 88 ? 9.147 -8.773 -11.285 1.00 83.88 88 LEU A O 1
ATOM 670 N N . LEU A 1 89 ? 9.782 -10.086 -13.000 1.00 86.62 89 LEU A N 1
ATOM 671 C CA . LEU A 1 89 ? 10.297 -11.175 -12.164 1.00 86.62 89 LEU A CA 1
ATOM 672 C C . LEU A 1 89 ? 11.512 -10.746 -11.332 1.00 86.62 89 LEU A C 1
ATOM 674 O O . LEU A 1 89 ? 11.612 -11.144 -10.175 1.00 86.62 89 LEU A O 1
ATOM 678 N N . ASN A 1 90 ? 12.387 -9.893 -11.868 1.00 88.94 90 ASN A N 1
ATOM 679 C CA . ASN A 1 90 ? 13.534 -9.364 -11.124 1.00 88.94 90 ASN A CA 1
ATOM 680 C C . ASN A 1 90 ? 13.125 -8.429 -9.976 1.00 88.94 90 ASN A C 1
ATOM 682 O O . ASN A 1 90 ? 13.778 -8.405 -8.932 1.00 88.94 90 ASN A O 1
ATOM 686 N N . VAL A 1 91 ? 12.047 -7.658 -10.143 1.00 86.44 91 VAL A N 1
ATOM 687 C CA . VAL A 1 91 ? 11.574 -6.704 -9.123 1.00 86.44 91 VAL A CA 1
ATOM 688 C C . VAL A 1 91 ? 10.602 -7.359 -8.126 1.00 86.44 91 VAL A C 1
ATOM 690 O O . VAL A 1 91 ? 10.427 -6.860 -7.012 1.00 86.44 91 VAL A O 1
ATOM 693 N N . MET A 1 92 ? 10.025 -8.516 -8.463 1.00 88.12 92 MET A N 1
ATOM 694 C CA . MET A 1 92 ? 9.056 -9.237 -7.629 1.00 88.12 92 MET A CA 1
ATOM 695 C C . MET A 1 92 ? 9.559 -9.563 -6.206 1.00 88.12 92 MET A C 1
ATOM 697 O O . MET A 1 92 ? 8.823 -9.269 -5.262 1.00 88.12 92 MET A O 1
ATOM 701 N N . PRO A 1 93 ? 10.791 -10.070 -5.981 1.00 88.19 93 PRO A N 1
ATOM 702 C CA . PRO A 1 93 ? 11.290 -10.330 -4.628 1.00 88.19 93 PRO A CA 1
ATOM 703 C C . PRO A 1 93 ? 11.356 -9.060 -3.777 1.00 88.19 93 PRO A C 1
ATOM 705 O O . PRO A 1 93 ? 11.011 -9.076 -2.595 1.00 88.19 93 PRO A O 1
ATOM 708 N N . LYS A 1 94 ? 11.745 -7.936 -4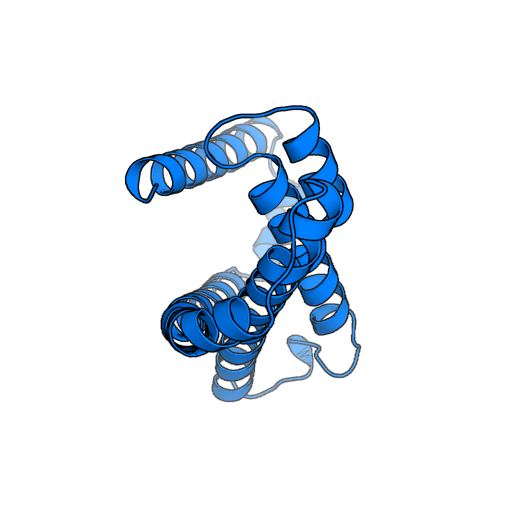.391 1.00 88.62 94 LYS A N 1
ATOM 709 C CA . LYS A 1 94 ? 11.797 -6.637 -3.718 1.00 88.62 94 LYS A CA 1
ATOM 710 C C . LYS A 1 94 ? 10.396 -6.166 -3.333 1.00 88.62 94 LYS A C 1
ATOM 712 O O . LYS A 1 94 ? 10.216 -5.753 -2.193 1.00 88.62 94 LYS A O 1
ATOM 717 N N . ILE A 1 95 ? 9.418 -6.282 -4.237 1.00 87.56 95 ILE A N 1
ATOM 718 C CA . ILE A 1 95 ? 8.015 -5.920 -3.964 1.00 87.56 95 ILE A CA 1
ATOM 719 C C . ILE A 1 95 ? 7.463 -6.762 -2.816 1.00 87.56 95 ILE A C 1
ATOM 721 O O . ILE A 1 95 ? 6.905 -6.217 -1.869 1.00 87.56 95 ILE A O 1
ATOM 725 N N . LEU A 1 96 ? 7.645 -8.083 -2.856 1.00 89.19 96 LEU A N 1
ATOM 726 C CA . LEU A 1 96 ? 7.153 -8.979 -1.806 1.00 89.19 96 LEU A CA 1
ATOM 727 C C . LEU A 1 96 ? 7.814 -8.684 -0.452 1.00 89.19 96 LEU A C 1
ATOM 729 O O . LEU A 1 96 ? 7.142 -8.751 0.578 1.00 89.19 96 LEU A O 1
ATOM 733 N N . SER A 1 97 ? 9.096 -8.305 -0.452 1.00 90.12 97 SER A N 1
ATOM 734 C CA . SER A 1 97 ? 9.812 -7.884 0.753 1.00 90.12 97 SER A CA 1
ATOM 735 C C . SER A 1 97 ? 9.286 -6.558 1.302 1.00 90.12 97 SER A C 1
ATOM 737 O O . SER A 1 97 ? 8.999 -6.479 2.493 1.00 90.12 97 SER A O 1
ATOM 739 N N . THR A 1 98 ? 9.128 -5.514 0.483 1.00 87.44 98 THR A N 1
ATOM 740 C CA . THR A 1 98 ? 8.627 -4.206 0.955 1.00 87.44 98 THR A CA 1
ATOM 741 C C . THR A 1 98 ? 7.154 -4.260 1.354 1.00 87.44 98 THR A C 1
ATOM 743 O O . THR A 1 98 ? 6.743 -3.566 2.284 1.00 87.44 98 THR A O 1
ATOM 746 N N . SER A 1 99 ? 6.381 -5.162 0.745 1.00 87.94 99 SER A N 1
ATOM 747 C CA . SER A 1 99 ? 4.983 -5.422 1.111 1.00 87.94 99 SER A CA 1
ATOM 748 C C . SER A 1 99 ? 4.830 -5.885 2.561 1.00 87.94 99 SER A C 1
ATOM 750 O O . SER A 1 99 ? 3.794 -5.635 3.170 1.00 87.94 99 SER A O 1
ATOM 752 N N . THR A 1 100 ? 5.850 -6.514 3.160 1.00 87.94 100 THR A N 1
ATOM 753 C CA . THR A 1 100 ? 5.800 -6.909 4.582 1.00 87.94 100 THR A CA 1
ATOM 754 C C . THR A 1 100 ? 5.691 -5.701 5.513 1.00 87.94 100 THR A C 1
ATOM 756 O O . THR A 1 100 ? 4.926 -5.735 6.475 1.00 87.94 100 THR A O 1
ATOM 759 N N . ILE A 1 101 ? 6.378 -4.604 5.183 1.00 87.88 101 ILE A N 1
ATOM 760 C CA . ILE A 1 101 ? 6.325 -3.346 5.936 1.00 87.88 101 ILE A CA 1
ATOM 761 C C . ILE A 1 101 ? 4.935 -2.717 5.787 1.00 87.88 101 ILE A C 1
ATOM 763 O O . ILE A 1 101 ? 4.347 -2.281 6.776 1.00 87.88 101 ILE A O 1
ATOM 767 N N . ALA A 1 102 ? 4.375 -2.739 4.574 1.00 86.75 102 ALA A N 1
ATOM 768 C CA . ALA A 1 102 ? 3.010 -2.279 4.324 1.00 86.75 102 ALA A CA 1
ATOM 769 C C . ALA A 1 102 ? 1.963 -3.127 5.070 1.00 86.75 102 ALA A C 1
ATOM 771 O O . ALA A 1 102 ? 1.007 -2.588 5.623 1.00 86.75 102 ALA A O 1
ATOM 772 N N . GLY A 1 103 ? 2.175 -4.442 5.165 1.00 88.62 103 GLY A N 1
ATOM 773 C CA . GLY A 1 103 ? 1.361 -5.329 5.992 1.00 88.62 103 GLY A CA 1
ATOM 774 C C . GLY A 1 103 ? 1.424 -4.956 7.473 1.00 88.62 103 GLY A C 1
ATOM 775 O O . GLY A 1 103 ? 0.387 -4.774 8.107 1.00 88.62 103 GLY A O 1
ATOM 776 N N . LEU A 1 104 ? 2.618 -4.755 8.035 1.00 89.69 104 LEU A N 1
ATOM 777 C CA . LEU A 1 104 ? 2.761 -4.305 9.427 1.00 89.69 104 LEU A CA 1
ATOM 778 C C . LEU A 1 104 ? 2.055 -2.965 9.673 1.00 89.69 104 LEU A C 1
ATOM 780 O O . LEU A 1 104 ? 1.345 -2.824 10.671 1.00 89.69 104 LEU A O 1
ATOM 784 N N . ALA A 1 105 ? 2.183 -2.015 8.743 1.00 87.50 105 ALA A N 1
ATOM 785 C CA . ALA A 1 105 ? 1.449 -0.755 8.796 1.00 87.50 105 ALA A CA 1
ATOM 786 C C . ALA A 1 105 ? -0.072 -0.992 8.784 1.00 87.50 105 ALA A C 1
ATOM 788 O O . ALA A 1 105 ? -0.778 -0.440 9.625 1.00 87.50 105 ALA A O 1
ATOM 789 N N . GLY A 1 106 ? -0.573 -1.879 7.918 1.00 85.19 106 GLY A N 1
ATOM 790 C CA . GLY A 1 106 ? -1.980 -2.289 7.873 1.00 85.19 106 GLY A CA 1
ATOM 791 C C . GLY A 1 106 ? -2.488 -2.852 9.205 1.00 85.19 106 GLY A C 1
ATOM 792 O O . GLY A 1 106 ? -3.533 -2.426 9.700 1.00 85.19 106 GLY A O 1
ATOM 793 N N . GLY A 1 107 ? -1.714 -3.724 9.855 1.00 86.12 107 GLY A N 1
ATOM 794 C CA . GLY A 1 107 ? -2.025 -4.228 11.198 1.00 86.12 107 GLY A CA 1
ATOM 795 C C . GLY A 1 107 ? -2.121 -3.117 12.249 1.00 86.12 107 GLY A C 1
ATOM 796 O O . GLY A 1 107 ? -3.091 -3.058 13.010 1.00 86.12 107 GLY A O 1
ATOM 797 N N . LEU A 1 108 ? -1.149 -2.198 12.255 1.00 88.00 108 LEU A N 1
ATOM 798 C CA . LEU A 1 108 ? -1.144 -1.045 13.160 1.00 88.00 108 LEU A CA 1
ATOM 799 C C . LEU A 1 108 ? -2.338 -0.117 12.913 1.00 88.00 108 LEU A C 1
ATOM 801 O O . LEU A 1 108 ? -2.954 0.338 13.877 1.00 88.00 108 LEU A O 1
ATOM 805 N N . THR A 1 109 ? -2.706 0.130 11.652 1.00 84.81 109 THR A N 1
ATOM 806 C CA . THR A 1 109 ? -3.859 0.987 11.331 1.00 84.81 109 THR A CA 1
ATOM 807 C C . THR A 1 109 ? -5.170 0.405 11.851 1.00 84.81 109 THR A C 1
ATOM 809 O O . THR A 1 109 ? -5.960 1.139 12.438 1.00 84.81 109 THR A O 1
ATOM 812 N N . ILE A 1 110 ? -5.386 -0.910 11.735 1.00 84.31 110 ILE A N 1
ATOM 813 C CA . ILE A 1 110 ? -6.586 -1.554 12.284 1.00 84.31 110 ILE A CA 1
ATOM 814 C C . ILE A 1 110 ? -6.619 -1.458 13.810 1.00 84.31 110 ILE A C 1
ATOM 816 O O . ILE A 1 110 ? -7.670 -1.154 14.370 1.00 84.31 110 ILE A O 1
ATOM 820 N N . MET A 1 111 ? -5.489 -1.636 14.498 1.00 81.44 111 MET A N 1
ATOM 821 C CA . MET A 1 111 ? -5.444 -1.455 15.956 1.00 81.44 111 MET A CA 1
ATOM 822 C C . MET A 1 111 ? -5.718 -0.008 16.365 1.00 81.44 111 MET A C 1
ATOM 824 O O . MET A 1 111 ? -6.469 0.226 17.312 1.00 81.44 111 MET A O 1
ATOM 828 N N . ALA A 1 112 ? -5.174 0.961 15.626 1.00 84.06 112 ALA A N 1
ATOM 829 C CA . ALA A 1 112 ? -5.462 2.371 15.845 1.00 84.06 112 ALA A CA 1
ATOM 83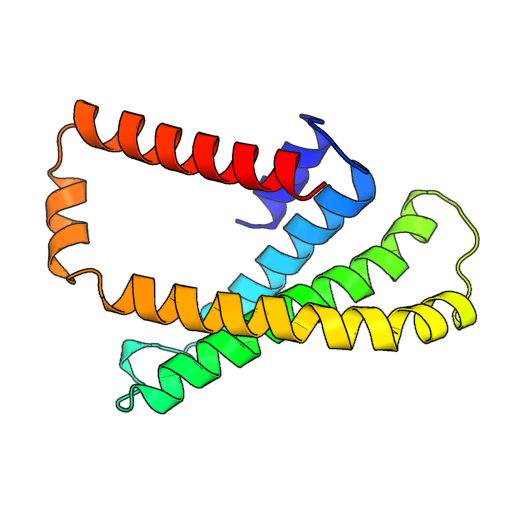0 C C . ALA A 1 112 ? -6.961 2.660 15.670 1.00 84.06 112 ALA A C 1
ATOM 832 O O . ALA A 1 112 ? -7.566 3.268 16.549 1.00 84.06 112 ALA A O 1
ATOM 833 N N . VAL A 1 113 ? -7.588 2.148 14.608 1.00 81.44 113 VAL A N 1
ATOM 834 C CA . VAL A 1 113 ? -9.033 2.306 14.365 1.00 81.44 113 VAL A CA 1
ATOM 835 C C . VAL A 1 113 ? -9.867 1.660 15.474 1.00 81.44 113 VAL A C 1
ATOM 837 O O . VAL A 1 113 ? -10.825 2.264 15.944 1.00 81.44 113 VAL A O 1
ATOM 840 N N . LEU A 1 114 ? -9.488 0.470 15.944 1.00 80.62 114 LEU A N 1
ATOM 841 C CA . LEU A 1 114 ? -10.187 -0.227 17.031 1.00 80.62 114 LEU A CA 1
ATOM 842 C C . LEU A 1 114 ? -10.020 0.451 18.398 1.00 80.62 114 LEU A C 1
ATOM 844 O O . LEU A 1 114 ? -10.866 0.268 19.271 1.00 80.62 114 LEU A O 1
ATOM 848 N N . SER A 1 115 ? -8.943 1.215 18.597 1.00 79.50 115 SER A N 1
ATOM 849 C CA . SER A 1 115 ? -8.719 1.986 19.826 1.00 79.50 115 SER A CA 1
ATOM 850 C C . SER A 1 115 ? -9.587 3.244 19.916 1.00 79.50 115 SER A C 1
ATOM 852 O O . SER A 1 115 ? -9.755 3.798 21.004 1.00 79.50 115 SER A O 1
ATOM 854 N N . VAL A 1 116 ? -10.166 3.687 18.793 1.00 75.19 116 VAL A N 1
ATOM 855 C CA . VAL A 1 116 ? -11.081 4.827 18.775 1.00 75.19 116 VAL A CA 1
ATOM 856 C C . VAL A 1 116 ? -12.426 4.389 19.365 1.00 75.19 116 VAL A C 1
ATOM 858 O O . VAL A 1 116 ? -13.051 3.458 18.852 1.00 75.19 116 VAL A O 1
ATOM 861 N N . PRO A 1 117 ? -12.910 5.042 20.437 1.00 70.94 117 PRO A N 1
ATOM 862 C CA . PRO A 1 117 ? -14.178 4.675 21.048 1.00 70.94 117 PRO A CA 1
ATOM 863 C C . PRO A 1 117 ? -15.327 4.880 20.056 1.00 70.94 117 PRO A C 1
ATOM 865 O O . PRO A 1 117 ? -15.394 5.892 19.363 1.00 70.94 117 PRO A O 1
ATOM 868 N N . HIS A 1 118 ? -16.274 3.943 20.031 1.00 61.81 118 HIS A N 1
ATOM 869 C CA . HIS A 1 118 ? -17.406 3.942 19.094 1.00 61.81 118 HIS A CA 1
ATOM 870 C C . HIS A 1 118 ? -18.292 5.209 19.199 1.00 61.81 118 HIS A C 1
ATOM 872 O O . HIS A 1 118 ? -18.974 5.577 18.244 1.00 61.81 118 HIS A O 1
ATOM 878 N N . ASP A 1 119 ? -18.234 5.903 20.342 1.00 60.09 119 ASP A N 1
ATOM 879 C CA . ASP A 1 119 ? -18.923 7.170 20.639 1.00 60.09 119 ASP A CA 1
ATOM 880 C C . ASP A 1 119 ? -18.240 8.401 20.002 1.00 60.09 119 ASP A C 1
ATOM 882 O O . ASP A 1 119 ? -18.829 9.475 19.859 1.00 60.09 119 ASP A O 1
ATOM 886 N N . MET A 1 120 ? -16.979 8.277 19.568 1.00 58.12 120 MET A N 1
ATOM 887 C CA . MET A 1 120 ? -16.298 9.393 18.910 1.00 58.12 120 MET A CA 1
ATOM 888 C C . MET A 1 120 ? -16.933 9.743 17.567 1.00 58.12 120 MET A C 1
ATOM 890 O O . MET A 1 120 ? -16.988 10.921 17.236 1.00 58.12 120 MET A O 1
ATOM 894 N N . ALA A 1 121 ? -17.470 8.771 16.824 1.00 54.09 121 ALA A N 1
ATOM 895 C CA . ALA A 1 121 ? -18.156 9.043 15.562 1.00 54.09 121 ALA A CA 1
ATOM 896 C C . ALA A 1 121 ? -19.397 9.936 15.769 1.00 54.09 121 ALA A C 1
ATOM 898 O O . ALA A 1 121 ? -19.559 10.927 15.055 1.00 54.09 121 ALA A O 1
ATOM 899 N N . SER A 1 122 ? -20.208 9.664 16.801 1.00 56.41 122 SER A N 1
ATOM 900 C CA . SER A 1 122 ? -21.362 10.496 17.178 1.00 56.41 122 SER A CA 1
ATOM 901 C C . SER A 1 122 ? -20.948 11.864 17.732 1.00 56.41 122 SER A C 1
ATOM 903 O O . SER A 1 122 ? -21.569 12.880 17.400 1.00 56.41 122 SER A O 1
ATOM 905 N N . ARG A 1 123 ? -19.862 11.934 18.517 1.00 54.31 123 ARG A N 1
ATOM 906 C CA . ARG A 1 123 ? -19.312 13.215 19.003 1.00 54.31 123 ARG A CA 1
ATOM 907 C C . ARG A 1 123 ? -18.686 14.057 17.893 1.00 54.31 123 ARG A C 1
ATOM 909 O O . ARG A 1 123 ? -18.753 15.275 17.988 1.00 54.31 123 ARG 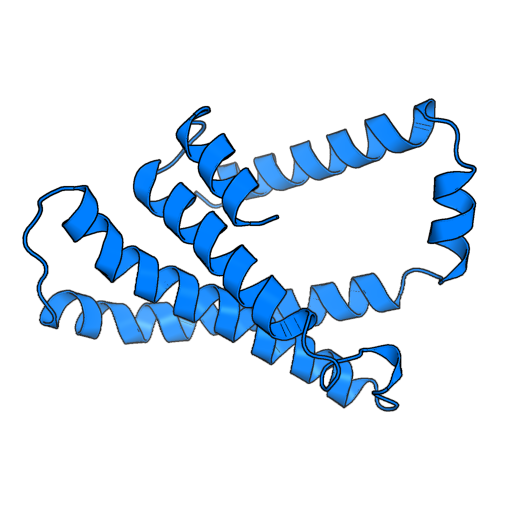A O 1
ATOM 916 N N . ILE A 1 124 ? -18.129 13.449 16.844 1.00 57.75 124 ILE A N 1
ATOM 917 C CA . ILE A 1 124 ? -17.571 14.149 15.675 1.00 57.75 124 ILE A CA 1
ATOM 918 C C . ILE A 1 124 ? -18.686 14.703 14.782 1.00 57.75 124 ILE A C 1
ATOM 920 O O . ILE A 1 124 ? -18.575 15.838 14.326 1.00 57.75 124 ILE A O 1
ATOM 924 N N . THR A 1 125 ? -19.795 13.981 14.590 1.00 56.38 125 THR A N 1
ATOM 925 C CA . THR A 1 125 ? -20.965 14.531 13.877 1.00 56.38 125 THR A CA 1
ATOM 926 C C . THR A 1 125 ? -21.623 15.701 14.614 1.00 56.38 125 THR A C 1
ATOM 928 O O . THR A 1 125 ? -22.211 16.570 13.975 1.00 56.38 125 THR A O 1
ATOM 931 N N . GLY A 1 126 ? -21.493 15.752 15.946 1.00 54.88 126 GLY A N 1
ATOM 932 C CA . GLY A 1 126 ? -21.883 16.901 16.772 1.00 54.88 126 GLY A CA 1
ATOM 933 C C . GLY A 1 126 ? -20.764 17.926 17.004 1.00 54.88 126 GLY A C 1
ATOM 934 O O . GLY A 1 126 ? -21.009 18.969 17.614 1.00 54.88 126 GLY A O 1
ATOM 935 N N . ALA A 1 127 ? -19.538 17.654 16.548 1.00 56.88 127 ALA A N 1
ATOM 936 C CA . ALA A 1 127 ? -18.412 18.556 16.729 1.00 56.88 127 ALA A CA 1
ATOM 937 C C . ALA A 1 127 ? -18.556 19.749 15.784 1.00 56.88 127 ALA A C 1
ATOM 939 O O . ALA A 1 127 ? -18.884 19.612 14.603 1.00 56.88 127 ALA A O 1
ATOM 940 N N . LYS A 1 128 ? -18.287 20.949 16.305 1.00 57.72 128 LYS A N 1
ATOM 941 C CA . LYS A 1 128 ? -18.299 22.165 15.493 1.00 57.72 128 LYS A CA 1
ATOM 942 C C . LYS A 1 128 ? -17.321 22.010 14.328 1.00 57.72 128 LYS A C 1
ATOM 944 O O . LYS A 1 128 ? -16.192 21.550 14.508 1.00 57.72 128 LYS A O 1
ATOM 949 N N . LYS A 1 129 ? -17.748 22.460 13.142 1.00 61.16 129 LYS A N 1
ATOM 950 C CA . LYS A 1 129 ? -16.956 22.467 11.894 1.00 61.16 129 LYS A CA 1
ATOM 951 C C . LYS A 1 129 ? -15.550 23.061 12.096 1.00 61.16 129 LYS A C 1
ATOM 953 O O . LYS A 1 129 ? -14.608 22.649 11.432 1.00 61.16 129 LYS A O 1
ATOM 958 N N . GLU A 1 130 ? -15.421 23.961 13.068 1.00 65.19 130 GLU A N 1
ATOM 959 C CA . GLU A 1 130 ? -14.201 24.637 13.519 1.00 65.19 130 GLU A CA 1
ATOM 960 C C . GLU A 1 130 ? -13.102 23.706 14.050 1.00 65.19 130 GLU A C 1
ATOM 962 O O . GLU A 1 130 ? -11.943 24.083 13.977 1.00 65.19 130 GLU A O 1
ATOM 967 N N . VAL A 1 131 ? -13.422 22.516 14.573 1.00 66.81 131 VAL A N 1
ATOM 968 C CA . VAL A 1 131 ? -12.416 21.566 15.103 1.00 66.81 131 VAL A CA 1
ATOM 969 C C . VAL A 1 131 ? -12.133 20.443 14.107 1.00 66.81 131 VAL A C 1
ATOM 971 O O . VAL A 1 131 ? -10.998 19.989 13.974 1.00 66.81 131 VAL A O 1
ATOM 974 N N . TYR A 1 132 ? -13.152 20.027 13.354 1.00 68.00 132 TYR A N 1
ATOM 975 C CA . TYR A 1 132 ? -13.027 18.947 12.378 1.00 68.00 132 TYR A CA 1
ATOM 976 C C . TYR A 1 132 ? -12.141 19.334 11.184 1.00 68.00 132 TYR A C 1
ATOM 978 O O . TYR A 1 132 ? -11.206 18.609 10.846 1.00 68.00 132 TYR A O 1
ATOM 986 N N . TYR A 1 133 ? -12.390 20.498 10.573 1.00 70.50 133 TYR A N 1
ATOM 987 C CA . TYR A 1 133 ? -11.616 20.965 9.418 1.00 70.50 133 TYR A CA 1
ATOM 988 C C . TYR A 1 133 ? -10.112 21.128 9.694 1.00 70.50 133 TYR A C 1
ATOM 990 O O . TYR A 1 133 ? -9.322 20.599 8.905 1.00 70.50 133 TYR A O 1
ATOM 998 N N . PRO A 1 134 ? -9.670 21.791 10.785 1.00 76.81 134 PRO A N 1
ATOM 999 C CA . PRO A 1 134 ? -8.244 21.914 11.048 1.00 76.81 134 PRO A CA 1
ATOM 1000 C C . PRO A 1 134 ? -7.607 20.561 11.361 1.00 76.81 134 PRO A C 1
ATOM 1002 O O . PRO A 1 134 ? -6.540 20.284 10.825 1.00 76.81 134 PRO A O 1
ATOM 1005 N N . ALA A 1 135 ? -8.259 19.677 12.123 1.00 74.62 135 ALA A N 1
ATOM 1006 C CA . ALA A 1 135 ? -7.702 18.360 12.438 1.00 74.62 135 ALA A CA 1
ATOM 1007 C C . ALA A 1 135 ? -7.439 17.520 11.176 1.00 74.62 135 ALA A C 1
ATOM 1009 O O . ALA A 1 135 ? -6.343 16.985 11.003 1.00 74.62 135 ALA A O 1
ATOM 1010 N N . VAL A 1 136 ? -8.404 17.466 10.251 1.00 75.88 136 VAL A N 1
ATOM 1011 C CA . VAL A 1 136 ? -8.248 16.736 8.982 1.00 75.88 136 VAL A CA 1
ATOM 1012 C C . VAL A 1 136 ? -7.169 17.372 8.102 1.00 75.88 136 VAL A C 1
ATOM 1014 O O . VAL A 1 136 ? -6.367 16.652 7.501 1.00 75.88 136 VAL A O 1
ATOM 1017 N N . SER A 1 137 ? -7.089 18.707 8.055 1.00 73.50 137 SER A N 1
ATOM 1018 C CA . SER A 1 137 ? -6.018 19.388 7.316 1.00 73.50 137 SER A CA 1
ATOM 1019 C C . SER A 1 137 ? -4.634 19.104 7.901 1.00 73.50 137 SER A C 1
ATOM 1021 O O . SER A 1 137 ? -3.691 18.881 7.149 1.00 73.50 137 SER A O 1
ATOM 1023 N N . LEU A 1 138 ? -4.513 19.026 9.227 1.00 80.38 138 LEU A N 1
ATOM 1024 C CA . LEU A 1 138 ? -3.241 18.828 9.916 1.00 80.38 138 LEU A CA 1
ATOM 1025 C C . LEU A 1 138 ? -2.745 17.390 9.726 1.00 80.38 138 LEU A C 1
ATOM 1027 O O . LEU A 1 138 ? -1.579 17.182 9.402 1.00 80.38 138 LEU A O 1
ATOM 1031 N N . ILE A 1 139 ? -3.651 16.410 9.801 1.00 79.75 139 ILE A N 1
ATOM 1032 C CA . ILE A 1 139 ? -3.364 15.011 9.447 1.00 79.75 139 ILE A CA 1
ATOM 1033 C C . ILE A 1 139 ? -2.933 14.904 7.980 1.00 79.75 139 ILE A C 1
ATOM 1035 O O . ILE A 1 139 ? -1.958 14.221 7.673 1.00 79.75 139 ILE A O 1
ATOM 1039 N N . SER A 1 140 ? -3.616 15.616 7.079 1.00 74.88 140 SER A N 1
ATOM 1040 C CA . SER A 1 140 ? -3.260 15.631 5.657 1.00 74.88 140 SER A CA 1
ATOM 1041 C C . SER A 1 140 ? -1.861 16.216 5.439 1.00 74.88 140 SER A C 1
ATOM 1043 O O . SER A 1 140 ? -1.054 15.611 4.740 1.00 74.88 140 SER A O 1
ATOM 1045 N N . VAL A 1 141 ? -1.533 17.342 6.079 1.00 77.44 141 VAL A N 1
ATOM 1046 C CA . VAL A 1 141 ? -0.203 17.971 5.998 1.00 77.44 141 VAL A CA 1
ATOM 1047 C C . VAL A 1 141 ? 0.885 17.056 6.564 1.00 77.44 141 VAL A C 1
ATOM 1049 O O . VAL A 1 141 ? 1.923 16.894 5.930 1.00 77.44 141 VAL A O 1
ATOM 1052 N N . ILE A 1 142 ? 0.649 16.405 7.707 1.00 79.38 142 ILE A N 1
ATOM 1053 C CA . ILE A 1 142 ? 1.597 15.440 8.288 1.00 79.38 142 ILE A CA 1
ATOM 1054 C C . ILE A 1 142 ? 1.826 14.258 7.339 1.00 79.38 142 ILE A C 1
ATOM 1056 O O . ILE A 1 142 ? 2.969 13.853 7.129 1.00 79.38 142 ILE A O 1
ATOM 1060 N N . CYS A 1 143 ? 0.762 13.727 6.732 1.00 73.44 143 CYS A N 1
ATOM 1061 C CA . CYS A 1 143 ? 0.863 12.645 5.755 1.00 73.44 143 CYS A CA 1
ATOM 1062 C C . CYS A 1 143 ? 1.714 13.066 4.544 1.00 73.44 143 CYS A C 1
ATOM 1064 O O . CYS A 1 143 ? 2.586 12.317 4.107 1.00 73.44 143 CYS A O 1
ATOM 1066 N N . TRP A 1 144 ? 1.540 14.301 4.068 1.00 69.56 144 TRP A N 1
ATOM 1067 C CA . TRP A 1 144 ? 2.360 14.878 3.002 1.00 69.56 144 TRP A CA 1
ATOM 1068 C C . TRP A 1 144 ? 3.830 15.057 3.386 1.00 69.56 144 TRP A C 1
ATOM 1070 O O . TRP A 1 144 ? 4.704 14.718 2.592 1.00 69.56 144 TRP A O 1
ATOM 1080 N N . ILE A 1 145 ? 4.119 15.545 4.594 1.00 71.56 145 ILE A N 1
ATOM 1081 C CA . ILE A 1 145 ? 5.498 15.681 5.090 1.00 71.56 145 ILE A CA 1
ATOM 1082 C C . ILE A 1 145 ? 6.178 14.309 5.144 1.00 71.56 145 ILE A C 1
ATOM 1084 O O . ILE A 1 145 ? 7.321 14.173 4.716 1.00 71.56 145 ILE A O 1
ATOM 1088 N N . GLY A 1 146 ? 5.457 13.283 5.605 1.00 66.75 146 GLY A N 1
ATOM 1089 C CA . GLY A 1 146 ? 5.948 11.907 5.602 1.00 66.75 146 GLY A CA 1
ATOM 1090 C C . GLY A 1 146 ? 6.314 11.419 4.200 1.00 66.75 146 GLY A C 1
ATOM 1091 O O . GLY A 1 146 ? 7.386 10.853 4.020 1.00 66.75 146 GLY A O 1
ATOM 1092 N N . ILE A 1 147 ? 5.469 11.691 3.201 1.00 62.50 147 ILE A N 1
ATOM 1093 C CA . ILE A 1 147 ? 5.738 11.320 1.803 1.00 62.50 147 ILE A CA 1
ATOM 1094 C C . ILE A 1 147 ? 6.984 12.033 1.269 1.00 62.50 147 ILE A C 1
ATOM 1096 O O . ILE A 1 147 ? 7.818 11.378 0.658 1.00 62.50 147 ILE A O 1
ATOM 1100 N N . VAL A 1 148 ? 7.133 13.338 1.515 1.00 66.31 148 VAL A N 1
ATOM 1101 C CA . VAL A 1 148 ? 8.272 14.131 1.009 1.00 66.31 148 VAL A CA 1
ATOM 1102 C C . VAL A 1 148 ? 9.599 13.723 1.653 1.00 66.31 148 VAL A C 1
ATOM 1104 O O . VAL A 1 148 ? 10.633 13.776 1.000 1.00 66.31 148 VAL A O 1
ATOM 1107 N N . ILE A 1 149 ? 9.591 13.320 2.925 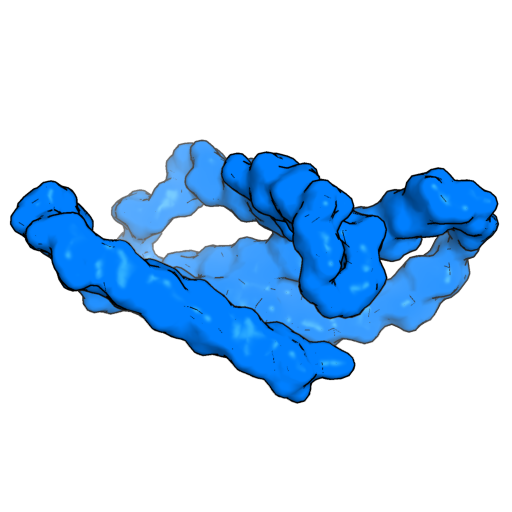1.00 66.56 149 ILE A N 1
ATOM 1108 C CA . ILE A 1 149 ? 10.802 12.851 3.617 1.00 66.56 149 ILE A CA 1
ATOM 1109 C C . ILE A 1 149 ? 11.196 11.436 3.162 1.00 66.56 149 ILE A C 1
ATOM 1111 O O . ILE A 1 149 ? 12.376 11.091 3.198 1.00 66.56 149 ILE A O 1
ATOM 1115 N N . LEU A 1 150 ? 10.220 10.608 2.774 1.00 53.62 150 LEU A N 1
ATOM 1116 C CA . LEU A 1 150 ? 10.439 9.211 2.389 1.00 53.62 150 LEU A CA 1
ATOM 1117 C C . LEU A 1 150 ? 10.703 9.020 0.880 1.00 53.62 150 LEU A C 1
ATOM 1119 O O . LEU A 1 150 ? 11.158 7.944 0.490 1.00 53.62 150 LEU A O 1
ATOM 1123 N N . SER A 1 151 ? 10.386 10.020 0.048 1.00 47.56 151 SER A N 1
ATOM 1124 C CA . SER A 1 151 ? 10.631 10.055 -1.406 1.00 47.56 151 SER A CA 1
ATOM 1125 C C . SER A 1 151 ? 12.028 10.547 -1.754 1.00 47.56 151 SER A C 1
ATOM 1127 O O . SER A 1 151 ? 12.648 9.934 -2.649 1.00 47.56 151 SER A O 1
#